Protein AF-A0A9X7J4H2-F1 (afdb_monomer)

Secondary structure (DSSP, 8-state):
-HHHHHHHHHHHHHHHHT-----PPPP------EETTEEPP-SS--EEETTEEE--HHHHHHHTTPPP------

Mean predicted aligned error: 11.02 Å

Sequence (74 aa):
MKRLLFITLISVVMLASGFALPAFAQEQQEIPFLIDGLPVIFDVQPVIQNGRTLVPFRATAEALSVKVTWDSST

Structure (mm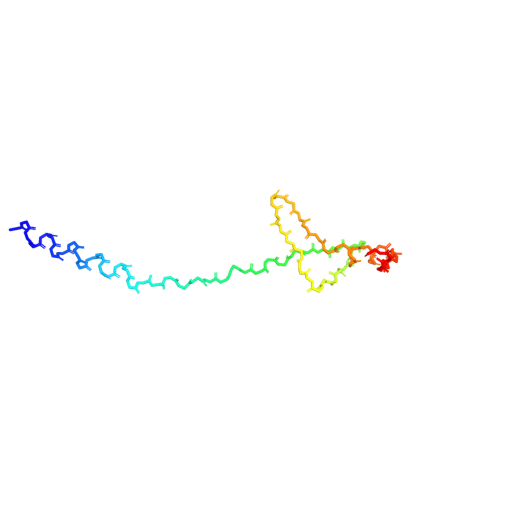CIF, N/CA/C/O backbone):
data_AF-A0A9X7J4H2-F1
#
_entry.id   AF-A0A9X7J4H2-F1
#
loop_
_atom_site.group_PDB
_atom_site.id
_atom_site.type_symbol
_atom_site.label_atom_id
_atom_site.label_alt_id
_atom_site.label_comp_id
_atom_site.label_asym_id
_atom_site.label_entity_id
_atom_site.label_seq_id
_atom_site.pdbx_PDB_ins_code
_atom_site.Cartn_x
_atom_site.Cartn_y
_atom_site.Cartn_z
_atom_site.occupancy
_atom_site.B_iso_or_equiv
_atom_site.auth_seq_id
_atom_site.auth_comp_id
_atom_site.auth_asym_id
_atom_site.auth_atom_id
_atom_site.pdbx_PDB_model_num
ATOM 1 N N . MET A 1 1 ? -45.620 26.646 35.580 1.00 61.97 1 MET A N 1
ATOM 2 C CA . MET A 1 1 ? -45.054 25.321 35.227 1.00 61.97 1 MET A CA 1
ATOM 3 C C . MET A 1 1 ? -44.435 25.271 33.826 1.00 61.97 1 MET A C 1
ATOM 5 O O . MET A 1 1 ? -43.309 24.818 33.717 1.00 61.97 1 MET A O 1
ATOM 9 N N . LYS A 1 2 ? -45.077 25.808 32.772 1.00 65.06 2 LYS A N 1
ATOM 10 C CA . LYS A 1 2 ? -44.536 25.777 31.391 1.00 65.06 2 LYS A CA 1
ATOM 11 C C . LYS A 1 2 ? -43.156 26.449 31.225 1.00 65.06 2 LYS A C 1
ATOM 13 O O . LYS A 1 2 ? -42.288 25.885 30.582 1.00 65.06 2 LYS A O 1
ATOM 18 N N . ARG A 1 3 ? -42.919 27.608 31.860 1.00 71.94 3 ARG A N 1
ATOM 19 C CA . ARG A 1 3 ? -41.628 28.335 31.798 1.00 71.94 3 ARG A CA 1
ATOM 20 C C . ARG A 1 3 ? -40.463 27.595 32.468 1.00 71.94 3 ARG A C 1
ATOM 22 O O . ARG A 1 3 ? -39.347 27.665 31.980 1.00 71.94 3 ARG A O 1
ATOM 29 N N . LEU A 1 4 ? -40.745 26.859 33.545 1.00 77.06 4 LEU A N 1
ATOM 30 C CA . LEU A 1 4 ? -39.750 26.027 34.230 1.00 77.06 4 LEU A CA 1
ATOM 31 C C . LEU A 1 4 ? -39.333 24.842 33.347 1.00 77.06 4 LEU A C 1
ATOM 33 O O . LEU A 1 4 ? -38.152 24.549 33.242 1.00 77.06 4 LEU A O 1
ATOM 37 N N . LEU A 1 5 ? -40.302 24.254 32.636 1.00 77.88 5 LEU A N 1
ATOM 38 C CA . LEU A 1 5 ? -40.094 23.168 31.675 1.00 77.88 5 LEU A CA 1
ATOM 39 C C . LEU A 1 5 ? -39.227 23.610 30.478 1.00 77.88 5 LEU A C 1
ATOM 41 O O . LEU A 1 5 ? -38.372 22.862 30.015 1.00 77.88 5 LEU A O 1
ATOM 45 N N . PHE A 1 6 ? -39.390 24.856 30.017 1.00 84.12 6 PHE A N 1
ATOM 46 C CA . PHE A 1 6 ? -38.529 25.439 28.980 1.00 84.12 6 PHE A CA 1
ATOM 47 C C . PHE A 1 6 ? -37.090 25.677 29.464 1.00 84.12 6 PHE A C 1
ATOM 49 O O . PHE A 1 6 ? -36.150 25.400 28.726 1.00 84.12 6 PHE A O 1
ATOM 56 N N . ILE A 1 7 ? -36.898 26.146 30.702 1.00 86.56 7 ILE A N 1
ATOM 57 C CA . ILE A 1 7 ? -35.559 26.395 31.265 1.00 86.56 7 ILE A CA 1
ATOM 58 C C . ILE A 1 7 ? -34.798 25.079 31.472 1.00 86.56 7 ILE A C 1
ATOM 60 O O . ILE A 1 7 ? -33.617 24.992 31.138 1.00 86.56 7 ILE A O 1
ATOM 64 N N . THR A 1 8 ? -35.474 24.033 31.955 1.00 86.50 8 THR A N 1
ATOM 65 C CA . THR A 1 8 ? -34.857 22.708 32.107 1.00 86.50 8 THR A CA 1
ATOM 66 C C . THR A 1 8 ? -34.487 22.101 30.755 1.00 86.50 8 THR A C 1
ATOM 68 O O . THR A 1 8 ? -33.421 21.510 30.629 1.00 86.50 8 THR A O 1
ATOM 71 N N . LEU A 1 9 ? -35.310 22.299 29.720 1.00 86.38 9 LEU A N 1
ATOM 72 C CA . LEU A 1 9 ? -35.011 21.825 28.366 1.00 86.38 9 LEU A CA 1
ATOM 73 C C . LEU A 1 9 ? -33.757 22.506 27.788 1.00 86.38 9 LEU A C 1
ATOM 75 O O . LEU A 1 9 ? -32.886 21.835 27.244 1.00 86.38 9 LEU A O 1
ATOM 79 N N . ILE A 1 10 ? -33.631 23.827 27.955 1.00 86.62 10 ILE A N 1
ATOM 80 C CA . ILE A 1 10 ? -32.475 24.598 27.467 1.00 86.62 10 ILE A CA 1
ATOM 81 C C . ILE A 1 10 ? -31.189 24.193 28.201 1.00 86.62 10 ILE A C 1
ATOM 83 O O . ILE A 1 10 ? -30.139 24.058 27.575 1.00 86.62 10 ILE A O 1
ATOM 87 N N . SER A 1 11 ? -31.273 23.942 29.510 1.00 83.44 11 SER A N 1
ATOM 88 C CA . SER A 1 11 ? -30.137 23.470 30.309 1.00 83.44 11 SER A CA 1
ATOM 89 C C . SER A 1 11 ? -29.617 22.107 29.837 1.00 83.44 11 SER A C 1
ATOM 91 O O . SER A 1 11 ? -28.405 21.929 29.727 1.00 83.44 11 SER A O 1
ATOM 93 N N . VAL A 1 12 ? -30.509 21.173 29.493 1.00 86.06 12 VAL A N 1
ATOM 94 C CA . VAL A 1 12 ? -30.127 19.846 28.980 1.00 86.06 12 VAL A CA 1
ATOM 95 C C . VAL A 1 12 ? -29.463 19.948 27.603 1.00 86.06 12 VAL A C 1
ATOM 97 O O . VAL A 1 12 ? -28.462 19.280 27.353 1.00 86.06 12 VAL A O 1
ATOM 100 N N . VAL A 1 13 ? -29.959 20.827 26.728 1.00 84.00 13 VAL A N 1
ATOM 101 C CA . VAL A 1 13 ? -29.383 2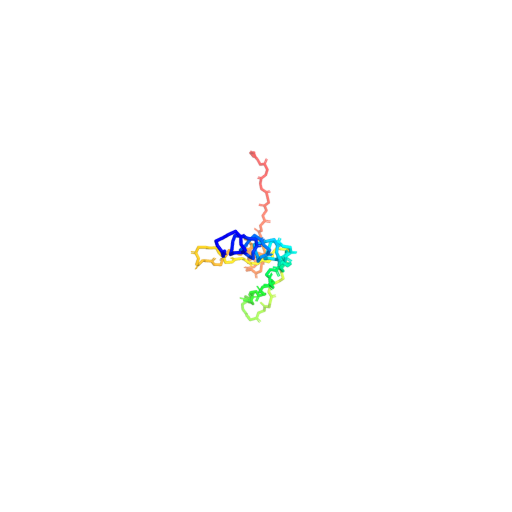1.048 25.389 1.00 84.00 13 VAL A CA 1
ATOM 102 C C . VAL A 1 13 ? -27.994 21.697 25.462 1.00 84.00 13 VAL A C 1
ATOM 104 O O . VAL A 1 13 ? -27.089 21.308 24.720 1.00 84.00 13 VAL A O 1
ATOM 107 N N . MET A 1 14 ? -27.790 22.643 26.385 1.00 80.81 14 MET A N 1
ATOM 108 C CA . MET A 1 14 ? -26.478 23.258 26.626 1.00 80.81 14 MET A CA 1
ATOM 109 C C . MET A 1 14 ? -25.460 22.266 27.196 1.00 80.81 14 MET A C 1
ATOM 111 O O . MET A 1 14 ? -24.313 22.266 26.754 1.00 80.81 14 MET A O 1
ATOM 115 N N . LEU A 1 15 ? -25.870 21.382 28.113 1.00 81.50 15 LEU A N 1
ATOM 116 C CA . LEU A 1 15 ? -24.983 20.334 28.629 1.00 81.50 15 LEU A CA 1
ATOM 117 C C . LEU A 1 15 ? -24.593 19.316 27.546 1.00 81.50 15 LEU A C 1
ATOM 119 O O . LEU A 1 15 ? -23.444 18.888 27.495 1.00 81.50 15 LEU A O 1
ATOM 123 N N . ALA A 1 16 ? -25.527 18.953 26.664 1.00 74.12 16 ALA A N 1
ATOM 124 C CA . ALA A 1 16 ? -25.281 17.989 25.591 1.00 74.12 16 ALA A CA 1
ATOM 125 C C . ALA A 1 16 ? -24.332 18.521 24.501 1.00 74.12 16 ALA A C 1
ATOM 127 O O . ALA A 1 16 ? -23.609 17.744 23.886 1.00 74.12 16 ALA A O 1
ATOM 128 N N . SER A 1 17 ? -24.300 19.840 24.281 1.00 71.94 17 SER A N 1
ATOM 129 C CA . SER A 1 17 ? -23.480 20.466 23.232 1.00 71.94 17 SER A CA 1
ATOM 130 C C . SER A 1 17 ? -22.007 20.658 23.629 1.00 71.94 17 SER A C 1
ATOM 132 O O . SER A 1 17 ? -21.166 20.874 22.763 1.00 71.94 17 SER A O 1
ATOM 134 N N . GLY A 1 18 ? -21.681 20.591 24.927 1.00 70.19 18 GLY A N 1
ATOM 135 C CA . GLY A 1 18 ? -20.315 20.772 25.441 1.00 70.19 18 GLY A CA 1
ATOM 136 C C . GLY A 1 18 ? -19.426 19.524 25.370 1.00 70.19 18 GLY A C 1
ATOM 137 O O . GLY A 1 18 ? -18.213 19.630 25.538 1.00 70.19 18 GLY A O 1
ATOM 138 N N . PHE A 1 19 ? -19.999 18.346 25.110 1.00 73.81 19 PHE A N 1
ATOM 139 C CA . PHE A 1 19 ? -19.2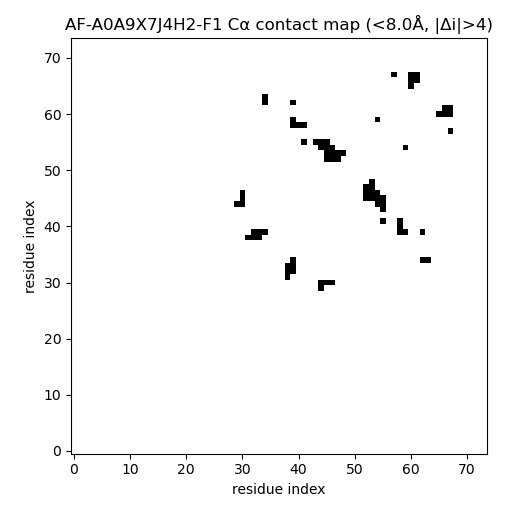42 17.106 24.931 1.00 73.81 19 PHE A CA 1
ATOM 140 C C . PHE A 1 19 ? -18.802 16.973 23.469 1.00 73.81 19 PHE A C 1
ATOM 142 O O . PHE A 1 19 ? -19.447 16.311 22.658 1.00 73.81 19 PHE A O 1
ATOM 149 N N . ALA A 1 20 ? -17.681 17.605 23.121 1.00 72.81 20 ALA A N 1
ATOM 150 C CA . ALA A 1 20 ? -16.959 17.243 21.909 1.00 72.81 20 ALA A CA 1
ATOM 151 C C . ALA A 1 20 ? -16.434 15.812 22.092 1.00 72.81 20 ALA A C 1
ATOM 153 O O . ALA A 1 20 ? -15.484 15.587 22.842 1.00 72.81 20 ALA A O 1
ATOM 154 N N . LEU A 1 21 ? -17.082 14.832 21.454 1.00 76.19 21 LEU A N 1
ATOM 155 C CA . LEU A 1 21 ? -16.517 13.491 21.358 1.00 76.19 21 LEU A CA 1
ATOM 156 C C . LEU A 1 21 ? -15.179 13.632 20.620 1.00 76.19 21 LEU A C 1
ATOM 158 O O . LEU A 1 21 ? -15.180 14.140 19.495 1.00 76.19 21 LEU A O 1
ATOM 162 N N . PRO A 1 22 ? -14.040 13.245 21.220 1.00 76.94 22 PRO A N 1
ATOM 163 C CA . PRO A 1 22 ? -12.798 13.204 20.470 1.00 76.94 22 PRO A CA 1
ATOM 164 C C . PRO A 1 22 ? -13.011 12.281 19.268 1.00 76.94 22 PRO A C 1
ATOM 166 O O . PRO A 1 22 ? -13.403 11.123 19.418 1.00 76.94 22 PRO A O 1
ATOM 169 N N . ALA A 1 23 ? -12.797 12.811 18.065 1.00 77.00 23 ALA A N 1
ATOM 170 C CA . ALA A 1 23 ? -12.715 11.990 16.872 1.00 77.00 23 ALA A CA 1
ATOM 171 C C . ALA A 1 23 ? -11.408 11.201 16.970 1.00 77.00 23 ALA A C 1
ATOM 173 O O . ALA A 1 23 ? -10.330 11.723 16.687 1.00 77.00 23 ALA A O 1
ATOM 174 N N . PHE A 1 24 ? -11.490 9.963 17.447 1.00 77.31 24 PHE A N 1
ATOM 175 C CA . PHE A 1 24 ? -10.362 9.050 17.364 1.00 77.31 24 PHE A CA 1
ATOM 176 C C . PHE A 1 24 ? -10.150 8.700 15.891 1.00 77.31 24 PHE A C 1
ATOM 178 O O . PHE A 1 24 ? -11.094 8.328 15.191 1.00 77.31 24 PHE A O 1
ATOM 185 N N . ALA A 1 25 ? -8.916 8.850 15.410 1.00 71.56 25 ALA A N 1
ATOM 186 C CA . ALA A 1 25 ? -8.535 8.285 14.126 1.00 71.56 25 ALA A CA 1
ATOM 187 C C . ALA A 1 25 ? -8.794 6.773 14.180 1.00 71.56 25 ALA A C 1
ATOM 189 O O . ALA A 1 25 ? -8.409 6.116 15.149 1.00 71.56 25 ALA A O 1
ATOM 190 N N . GLN A 1 26 ? -9.493 6.241 13.177 1.00 68.75 26 GLN A N 1
ATOM 191 C CA . GLN A 1 26 ? -9.756 4.810 13.096 1.00 68.75 26 GLN A CA 1
ATOM 192 C C . GLN A 1 26 ? -8.422 4.063 13.021 1.00 68.75 26 GLN A C 1
ATOM 194 O O . GLN A 1 26 ? -7.539 4.457 12.258 1.00 68.75 26 GLN A O 1
ATOM 199 N N . GLU A 1 27 ? -8.278 3.021 13.838 1.00 68.25 27 GLU A N 1
ATOM 200 C CA . GLU A 1 27 ? -7.077 2.190 13.886 1.00 68.25 27 GLU A CA 1
ATOM 201 C C . GLU A 1 27 ? -6.742 1.702 12.470 1.00 68.25 27 GLU A C 1
ATOM 203 O O . GLU A 1 27 ? -7.608 1.181 11.758 1.00 68.25 27 GLU A O 1
ATOM 208 N N . GLN A 1 28 ? -5.507 1.950 12.020 1.00 65.75 28 GLN A N 1
ATOM 209 C CA . GLN A 1 28 ? -5.086 1.569 10.678 1.00 65.75 28 GLN A CA 1
ATOM 210 C C . GLN A 1 28 ? -4.941 0.053 10.643 1.00 65.75 28 GLN A C 1
ATOM 212 O O . GLN A 1 28 ? -3.928 -0.496 11.065 1.00 65.75 28 GLN A O 1
ATOM 217 N N . GLN A 1 29 ? -5.989 -0.620 10.178 1.00 67.75 29 GLN A N 1
ATOM 218 C CA . GLN A 1 29 ? -6.015 -2.068 10.080 1.00 67.75 29 GLN A CA 1
ATOM 219 C C . GLN A 1 29 ? -4.945 -2.511 9.076 1.00 67.75 29 GLN A C 1
ATOM 221 O O . GLN A 1 29 ? -5.084 -2.289 7.872 1.00 67.75 29 GLN A O 1
ATOM 226 N N . GLU A 1 30 ? -3.855 -3.097 9.571 1.00 75.31 30 GLU A N 1
ATOM 227 C CA . GLU A 1 30 ? -2.806 -3.641 8.713 1.00 75.31 30 GLU A CA 1
ATOM 228 C C . GLU A 1 30 ? -3.389 -4.788 7.884 1.00 75.31 30 GLU A C 1
ATOM 230 O O . GLU A 1 30 ? -3.910 -5.769 8.418 1.00 75.31 30 GLU A O 1
ATOM 235 N N . ILE A 1 31 ? -3.345 -4.645 6.558 1.00 84.88 31 ILE A N 1
ATOM 236 C CA . ILE A 1 31 ? -3.809 -5.677 5.632 1.00 84.88 31 ILE A CA 1
ATOM 237 C C . ILE A 1 31 ? -2.618 -6.602 5.367 1.00 84.88 31 ILE A C 1
ATOM 239 O O . ILE A 1 31 ? -1.680 -6.176 4.686 1.00 84.88 31 ILE A O 1
ATOM 243 N N . PRO A 1 32 ? -2.616 -7.848 5.884 1.00 86.62 32 PRO A N 1
ATOM 244 C CA . PRO A 1 32 ? -1.521 -8.771 5.635 1.00 86.62 32 PRO A CA 1
ATOM 245 C C . PRO A 1 32 ? -1.459 -9.075 4.139 1.00 86.62 32 PRO A C 1
ATOM 247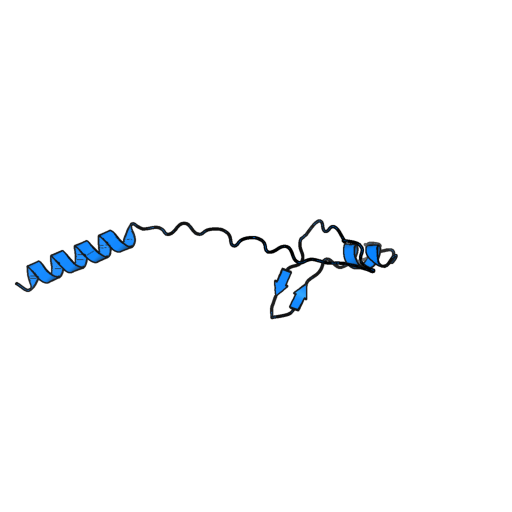 O O . PRO A 1 32 ? -2.431 -9.542 3.542 1.00 86.62 32 PRO A O 1
ATOM 250 N N . PHE A 1 33 ? -0.309 -8.797 3.533 1.00 89.56 33 PHE A N 1
ATOM 251 C CA . PHE A 1 33 ? -0.085 -8.980 2.108 1.00 89.56 33 PHE A CA 1
ATOM 252 C C . PHE A 1 33 ? 1.178 -9.810 1.889 1.00 89.56 33 PHE A C 1
ATOM 254 O O . PHE A 1 33 ? 2.275 -9.429 2.304 1.00 89.56 33 PHE A O 1
ATOM 261 N N . LEU A 1 34 ? 0.998 -10.963 1.248 1.00 92.94 34 LEU A N 1
ATOM 262 C CA . LEU A 1 34 ? 2.037 -11.961 1.030 1.00 92.94 34 LEU A CA 1
ATOM 263 C C . LEU A 1 34 ? 2.116 -12.288 -0.463 1.00 92.94 34 LEU A C 1
ATOM 265 O O . LEU A 1 34 ? 1.083 -12.494 -1.102 1.00 92.94 34 LEU A O 1
ATOM 269 N N . ILE A 1 35 ? 3.330 -12.395 -0.992 1.00 92.50 35 ILE A N 1
ATOM 270 C CA . ILE A 1 35 ? 3.609 -12.975 -2.310 1.00 92.50 35 ILE A CA 1
ATOM 271 C C . ILE A 1 35 ? 4.489 -14.195 -2.069 1.00 92.50 35 ILE A C 1
ATOM 273 O O . ILE A 1 35 ? 5.514 -14.092 -1.404 1.00 92.50 35 ILE A O 1
ATOM 277 N N . ASP A 1 36 ? 4.038 -15.366 -2.522 1.00 93.50 36 ASP A N 1
ATOM 278 C CA . ASP A 1 36 ? 4.713 -16.654 -2.294 1.00 93.50 36 ASP A CA 1
ATOM 279 C C . ASP A 1 36 ? 5.035 -16.942 -0.811 1.00 93.50 36 ASP A C 1
ATOM 281 O O . ASP A 1 36 ? 6.032 -17.572 -0.467 1.00 93.50 36 ASP A O 1
ATOM 285 N N . GLY A 1 37 ? 4.175 -16.463 0.095 1.00 92.81 37 GLY A N 1
ATOM 286 C CA . GLY A 1 37 ? 4.348 -16.608 1.545 1.00 92.81 37 GLY A CA 1
ATOM 287 C C . GLY A 1 37 ? 5.330 -15.616 2.176 1.00 92.81 37 GLY A C 1
ATOM 288 O O . GLY A 1 37 ? 5.516 -15.648 3.391 1.00 92.81 37 GLY A O 1
ATOM 289 N N . LEU A 1 38 ? 5.923 -14.715 1.390 1.00 91.50 38 LEU A N 1
ATOM 290 C CA . LEU A 1 38 ? 6.820 -13.668 1.870 1.00 91.50 38 LEU A CA 1
ATOM 291 C C . LEU A 1 38 ? 6.067 -12.338 2.041 1.00 91.50 38 LEU A C 1
ATOM 293 O O . LEU A 1 38 ? 5.299 -11.956 1.154 1.00 91.50 38 LEU A O 1
ATOM 297 N N . PRO A 1 39 ? 6.276 -11.614 3.155 1.00 91.12 39 PRO A N 1
ATOM 298 C CA . PRO A 1 39 ? 5.667 -10.307 3.370 1.00 91.12 39 PRO A CA 1
ATOM 299 C C . PRO A 1 39 ? 6.228 -9.269 2.403 1.00 91.12 39 PRO A C 1
ATOM 301 O O . PRO A 1 39 ? 7.439 -9.181 2.198 1.00 91.12 39 PRO A O 1
ATOM 304 N N . VAL A 1 40 ? 5.336 -8.450 1.848 1.00 90.75 40 VAL A N 1
ATOM 305 C CA . VAL A 1 40 ? 5.712 -7.296 1.025 1.00 90.75 40 VAL A CA 1
ATOM 306 C C . VAL A 1 40 ? 5.558 -6.037 1.861 1.00 90.75 40 VAL A C 1
ATOM 308 O O . VAL A 1 40 ? 4.496 -5.782 2.426 1.00 90.75 40 VAL A O 1
ATOM 311 N N . ILE A 1 41 ? 6.632 -5.257 1.944 1.00 87.94 41 ILE A N 1
ATOM 312 C CA . ILE A 1 41 ? 6.632 -3.975 2.647 1.00 87.94 41 ILE A CA 1
ATOM 313 C C . ILE A 1 41 ? 6.185 -2.898 1.666 1.00 87.94 41 ILE A C 1
ATOM 315 O O . ILE A 1 41 ? 6.736 -2.783 0.571 1.00 87.94 41 ILE A O 1
ATOM 319 N N . PHE A 1 42 ? 5.210 -2.098 2.083 1.00 88.81 42 PHE A N 1
ATOM 320 C CA . PHE A 1 42 ? 4.733 -0.957 1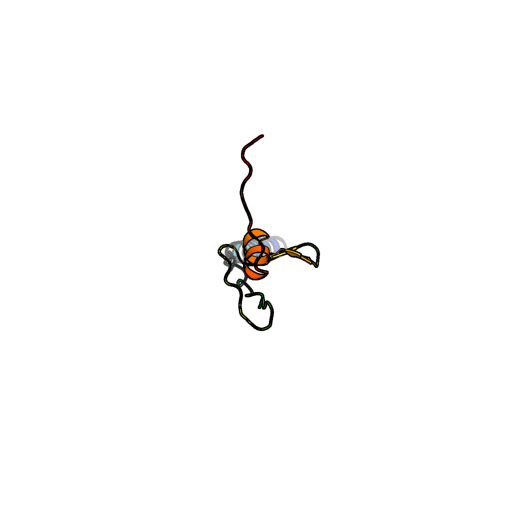.321 1.00 88.81 42 PHE A CA 1
ATOM 321 C C . PHE A 1 42 ? 5.143 0.355 1.991 1.00 88.81 42 PHE A C 1
ATOM 323 O O . PHE A 1 42 ? 5.152 0.472 3.213 1.00 88.81 42 PHE A O 1
ATOM 330 N N . ASP A 1 43 ? 5.462 1.351 1.172 1.00 87.62 43 ASP A N 1
ATOM 331 C CA . ASP A 1 43 ? 5.593 2.753 1.577 1.00 87.62 43 ASP A CA 1
ATOM 332 C C . ASP A 1 43 ? 4.223 3.382 1.875 1.00 87.62 43 ASP A C 1
ATOM 334 O O . ASP A 1 43 ? 4.084 4.204 2.780 1.00 87.62 43 ASP A O 1
ATOM 338 N N . VAL A 1 44 ? 3.200 2.951 1.133 1.00 87.94 44 VAL A N 1
ATOM 339 C CA . VAL A 1 44 ? 1.796 3.314 1.323 1.00 87.94 44 VAL A CA 1
ATOM 340 C C . VAL A 1 44 ? 0.984 2.058 1.608 1.00 87.94 44 VAL A C 1
ATOM 342 O O . VAL A 1 44 ? 0.922 1.151 0.783 1.00 87.94 44 VAL A O 1
ATOM 345 N N . GLN A 1 45 ? 0.317 2.009 2.761 1.00 89.94 45 GLN A N 1
ATOM 346 C CA . GLN A 1 45 ? -0.455 0.826 3.141 1.00 89.94 45 GLN A CA 1
ATOM 347 C C . GLN A 1 45 ? -1.612 0.555 2.160 1.00 89.94 45 GLN A C 1
ATOM 349 O O . GLN A 1 45 ? -2.252 1.502 1.691 1.00 89.94 45 GLN A O 1
ATOM 354 N N . PRO A 1 46 ? -1.921 -0.724 1.866 1.00 91.81 46 PRO A N 1
ATOM 355 C CA . PRO A 1 46 ? -3.118 -1.085 1.120 1.00 91.81 46 PRO A CA 1
ATOM 356 C C . PRO A 1 46 ? -4.387 -0.544 1.787 1.00 91.81 46 PRO A C 1
ATOM 358 O O . PRO A 1 46 ? -4.477 -0.474 3.013 1.00 91.81 46 PRO A O 1
ATOM 361 N N . VAL A 1 47 ? -5.395 -0.202 0.985 1.00 91.88 47 VAL A N 1
ATOM 362 C CA . VAL A 1 47 ? -6.665 0.355 1.480 1.00 91.88 47 VAL A CA 1
ATOM 363 C C . VAL A 1 47 ? -7.857 -0.389 0.901 1.00 91.88 47 VAL A C 1
ATOM 365 O O . VAL A 1 47 ? -7.830 -0.820 -0.249 1.00 91.88 47 VAL A O 1
ATOM 368 N N . ILE A 1 48 ? -8.933 -0.521 1.675 1.00 91.50 48 ILE A N 1
ATOM 369 C CA . ILE A 1 48 ? -10.192 -1.090 1.183 1.00 91.50 48 ILE A CA 1
ATOM 370 C C . ILE A 1 48 ? -11.093 0.053 0.716 1.00 91.50 48 ILE A C 1
ATOM 372 O O . ILE A 1 48 ? -11.522 0.883 1.514 1.00 91.50 48 ILE A O 1
ATOM 376 N N . GLN A 1 49 ? -11.418 0.076 -0.572 1.00 92.75 49 GLN A N 1
ATOM 377 C CA . GLN A 1 49 ? -12.332 1.041 -1.173 1.00 92.75 49 GLN A CA 1
ATOM 378 C C . GLN A 1 49 ? -13.370 0.312 -2.030 1.00 92.75 49 GLN A C 1
ATOM 380 O O . GLN A 1 49 ? -13.026 -0.518 -2.868 1.00 92.75 49 GLN A O 1
ATOM 385 N N . ASN A 1 50 ? -14.657 0.619 -1.833 1.00 94.44 50 ASN A N 1
ATOM 386 C CA . ASN A 1 50 ? -15.769 0.020 -2.588 1.00 94.44 50 ASN A CA 1
ATOM 387 C C . ASN A 1 50 ? -15.746 -1.527 -2.601 1.00 94.44 50 ASN A C 1
ATOM 389 O O . ASN A 1 50 ? -16.007 -2.151 -3.629 1.00 94.44 50 ASN A O 1
ATOM 393 N N . GLY A 1 51 ? -15.383 -2.149 -1.473 1.00 92.88 51 GLY A N 1
ATOM 394 C CA . GLY A 1 51 ? -15.284 -3.610 -1.347 1.00 92.88 51 GLY A CA 1
ATOM 395 C C . GLY A 1 51 ? -14.086 -4.239 -2.069 1.00 92.88 51 GLY A C 1
ATOM 396 O O . GLY A 1 51 ? -14.058 -5.453 -2.251 1.00 92.88 51 GLY A O 1
ATOM 397 N N . ARG A 1 52 ? -13.103 -3.438 -2.499 1.00 94.12 52 ARG A N 1
ATOM 398 C CA . ARG A 1 52 ? -11.865 -3.899 -3.140 1.00 94.12 52 ARG A CA 1
ATOM 399 C C . ARG A 1 52 ? -10.655 -3.417 -2.358 1.00 94.12 52 ARG A C 1
ATOM 401 O O . ARG A 1 52 ? -10.645 -2.283 -1.892 1.00 94.12 52 ARG A O 1
ATOM 408 N N . THR A 1 53 ? -9.625 -4.248 -2.274 1.00 92.56 53 THR A N 1
ATOM 409 C CA . THR A 1 53 ? -8.331 -3.836 -1.724 1.00 92.56 53 THR A CA 1
ATOM 410 C C . THR A 1 53 ? -7.491 -3.219 -2.834 1.00 92.56 53 THR A C 1
ATOM 412 O O . THR A 1 53 ? -7.152 -3.889 -3.809 1.00 92.56 53 THR A O 1
ATOM 415 N N . LEU A 1 54 ? -7.174 -1.937 -2.698 1.00 93.50 54 LEU A N 1
ATOM 416 C CA . LEU A 1 54 ? -6.225 -1.234 -3.546 1.00 93.50 54 LEU A CA 1
ATOM 417 C C . LEU A 1 54 ? -4.827 -1.420 -2.964 1.00 93.50 54 LEU A C 1
ATOM 419 O O . LEU A 1 54 ? -4.602 -1.143 -1.786 1.00 93.50 54 LEU A O 1
ATOM 423 N N . VAL A 1 55 ? -3.904 -1.895 -3.797 1.00 93.81 55 VAL A N 1
ATOM 424 C CA . VAL A 1 55 ? -2.512 -2.172 -3.425 1.00 93.81 55 VAL A CA 1
ATOM 425 C C . VAL A 1 55 ? -1.562 -1.314 -4.266 1.00 93.81 55 VAL A C 1
ATOM 427 O O . VAL A 1 55 ? -1.861 -1.064 -5.441 1.00 93.81 55 VAL A O 1
ATOM 430 N N . PRO A 1 56 ? -0.426 -0.854 -3.713 1.00 93.50 56 PRO A N 1
ATOM 431 C CA . PRO A 1 56 ? 0.559 -0.098 -4.481 1.00 93.50 56 PRO A CA 1
ATOM 432 C C . PRO A 1 56 ? 1.137 -0.915 -5.642 1.00 93.50 56 PRO A C 1
ATOM 434 O O . PRO A 1 56 ? 1.886 -1.870 -5.444 1.00 93.50 56 PRO A O 1
ATOM 437 N N . PHE A 1 57 ? 0.828 -0.497 -6.873 1.00 92.88 57 PHE A N 1
ATOM 438 C CA . PHE A 1 57 ? 1.185 -1.240 -8.086 1.00 92.88 57 PHE A CA 1
ATOM 439 C C . PHE A 1 57 ? 2.686 -1.539 -8.206 1.00 92.88 57 PHE A C 1
ATOM 441 O O . PHE A 1 57 ? 3.053 -2.677 -8.487 1.0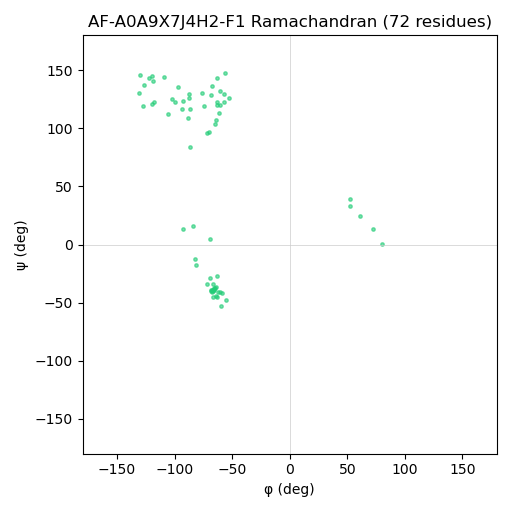0 92.88 57 PHE A O 1
ATOM 448 N N . ARG A 1 58 ? 3.554 -0.538 -7.985 1.00 93.00 58 ARG A N 1
ATOM 449 C CA . ARG A 1 58 ? 5.009 -0.697 -8.149 1.00 93.00 58 ARG A CA 1
ATOM 450 C C . ARG A 1 58 ? 5.559 -1.784 -7.230 1.00 93.00 58 ARG A C 1
ATOM 452 O O . ARG A 1 58 ? 6.195 -2.707 -7.719 1.00 93.00 58 ARG A O 1
ATOM 459 N N . ALA A 1 59 ? 5.268 -1.689 -5.934 1.00 91.94 59 ALA A N 1
ATOM 460 C CA . ALA A 1 59 ? 5.744 -2.648 -4.944 1.00 91.94 59 ALA A CA 1
ATOM 461 C C . ALA A 1 59 ? 5.232 -4.067 -5.238 1.00 91.94 59 ALA A C 1
ATOM 463 O O . ALA A 1 59 ? 5.996 -5.025 -5.167 1.00 91.94 59 ALA A O 1
ATOM 464 N N . THR A 1 60 ? 3.963 -4.208 -5.642 1.00 93.56 60 THR A N 1
ATOM 465 C CA . THR A 1 60 ? 3.406 -5.506 -6.047 1.00 93.56 60 THR A CA 1
ATOM 466 C C . THR A 1 60 ? 4.111 -6.076 -7.281 1.00 93.56 60 THR A C 1
ATOM 468 O O . THR A 1 60 ? 4.455 -7.253 -7.294 1.00 93.56 60 THR A O 1
ATOM 471 N N . ALA A 1 61 ? 4.350 -5.264 -8.313 1.00 94.62 61 ALA A N 1
ATOM 472 C CA . ALA A 1 61 ? 5.016 -5.705 -9.536 1.00 94.62 61 ALA A CA 1
ATOM 473 C C . ALA A 1 61 ? 6.485 -6.089 -9.288 1.00 94.62 61 ALA A C 1
ATOM 475 O O . ALA A 1 61 ? 6.929 -7.149 -9.724 1.00 94.62 61 ALA A O 1
ATOM 476 N N . GLU A 1 62 ? 7.229 -5.273 -8.543 1.00 93.38 62 GLU A N 1
ATOM 477 C CA . GLU A 1 62 ? 8.635 -5.539 -8.219 1.00 93.38 62 GLU A CA 1
ATOM 478 C C . GLU A 1 62 ? 8.799 -6.789 -7.349 1.00 93.38 62 GLU A C 1
ATOM 480 O O . GLU A 1 62 ? 9.707 -7.584 -7.590 1.00 93.38 62 GLU A O 1
ATOM 485 N N . ALA A 1 63 ? 7.881 -7.029 -6.407 1.00 93.19 63 ALA A N 1
ATOM 486 C CA . ALA A 1 63 ? 7.843 -8.268 -5.633 1.00 93.19 63 ALA A CA 1
ATOM 487 C C . ALA A 1 63 ? 7.584 -9.512 -6.508 1.00 93.19 63 ALA A C 1
ATOM 489 O O . ALA A 1 63 ? 8.071 -10.594 -6.197 1.00 93.19 63 ALA A O 1
ATOM 490 N N . LEU A 1 64 ? 6.899 -9.354 -7.645 1.00 94.50 64 LEU A N 1
ATOM 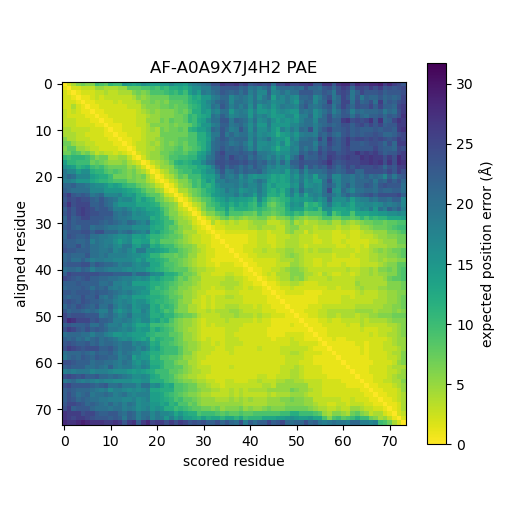491 C CA . LEU A 1 64 ? 6.734 -10.387 -8.678 1.00 94.50 64 LEU A CA 1
ATOM 492 C C . LEU A 1 64 ? 7.913 -10.442 -9.669 1.00 94.50 64 LEU A C 1
ATOM 494 O O . LEU A 1 64 ? 7.796 -11.031 -10.742 1.00 94.50 64 LEU A O 1
ATOM 498 N N . SER A 1 65 ? 9.054 -9.829 -9.338 1.00 93.38 65 SER A N 1
ATOM 499 C CA . SER A 1 65 ? 10.238 -9.727 -10.204 1.00 93.38 65 SER A CA 1
ATOM 500 C C . SER A 1 65 ? 9.993 -8.990 -11.530 1.00 93.38 65 SER A C 1
ATOM 502 O O . SER A 1 65 ? 10.727 -9.181 -12.502 1.00 93.38 65 SER A O 1
ATOM 504 N N . VAL A 1 66 ? 8.984 -8.113 -11.584 1.00 95.75 66 VAL A N 1
ATOM 505 C CA . VAL A 1 66 ? 8.711 -7.249 -12.738 1.00 95.75 66 VAL A CA 1
ATOM 506 C C . VAL A 1 66 ? 9.411 -5.908 -12.549 1.00 95.75 66 VAL A C 1
ATOM 508 O O . VAL A 1 66 ? 9.174 -5.190 -11.581 1.00 95.75 66 VAL A O 1
ATOM 511 N N . LYS A 1 67 ? 10.252 -5.528 -13.515 1.00 94.12 67 LYS A N 1
ATOM 512 C CA . LYS A 1 67 ? 10.910 -4.219 -13.509 1.00 94.12 67 LYS A CA 1
ATOM 513 C C . LYS A 1 67 ? 9.911 -3.126 -13.890 1.00 94.12 67 LYS A C 1
ATOM 515 O O . LYS A 1 67 ? 9.411 -3.116 -15.013 1.00 94.12 67 LYS A O 1
ATOM 520 N N . VAL A 1 68 ? 9.681 -2.174 -12.988 1.00 92.56 68 VAL A N 1
ATOM 521 C CA . VAL A 1 68 ? 8.857 -0.988 -13.250 1.00 92.56 68 VAL A CA 1
ATOM 522 C C . VAL A 1 68 ? 9.765 0.198 -13.555 1.00 92.56 68 VAL A C 1
ATOM 524 O O . VAL A 1 68 ? 10.610 0.574 -12.749 1.00 92.56 68 VAL A O 1
ATOM 527 N N . THR A 1 69 ? 9.595 0.811 -14.723 1.00 92.50 69 THR A N 1
ATOM 528 C CA . THR A 1 69 ? 10.300 2.043 -15.099 1.00 92.50 69 THR A CA 1
ATOM 529 C C . THR A 1 69 ? 9.300 3.156 -15.344 1.00 92.50 69 THR A C 1
ATOM 531 O O . THR A 1 69 ? 8.238 2.926 -15.917 1.00 92.50 69 THR A O 1
ATOM 534 N N . TRP A 1 70 ? 9.642 4.365 -14.909 1.00 90.88 70 TRP A N 1
ATOM 535 C CA . TRP A 1 70 ? 8.908 5.555 -15.313 1.00 90.88 70 TRP A CA 1
ATOM 536 C C . TRP A 1 70 ? 9.298 5.926 -16.744 1.00 90.88 70 TRP A C 1
ATOM 538 O O . TRP A 1 70 ? 10.489 6.002 -17.047 1.00 90.88 70 TRP A O 1
ATOM 548 N N . ASP A 1 71 ? 8.303 6.158 -17.594 1.00 91.88 71 ASP A N 1
ATOM 549 C CA . ASP A 1 71 ? 8.491 6.748 -18.914 1.00 91.88 71 ASP A CA 1
ATOM 550 C C . ASP A 1 71 ? 8.004 8.197 -18.864 1.00 91.88 71 ASP A C 1
ATOM 552 O O . ASP A 1 71 ? 6.821 8.459 -18.663 1.00 91.88 71 ASP A O 1
ATOM 556 N N . SER A 1 72 ? 8.938 9.137 -18.994 1.00 92.62 72 SER A N 1
ATOM 557 C CA . SER A 1 72 ? 8.657 10.573 -18.996 1.00 92.62 72 SER A CA 1
ATOM 558 C C . SER A 1 72 ? 8.457 11.138 -20.404 1.00 92.62 72 SER A C 1
ATOM 560 O O . SER A 1 72 ? 8.545 12.351 -20.574 1.00 92.62 72 SER A O 1
ATOM 562 N N . SER A 1 73 ? 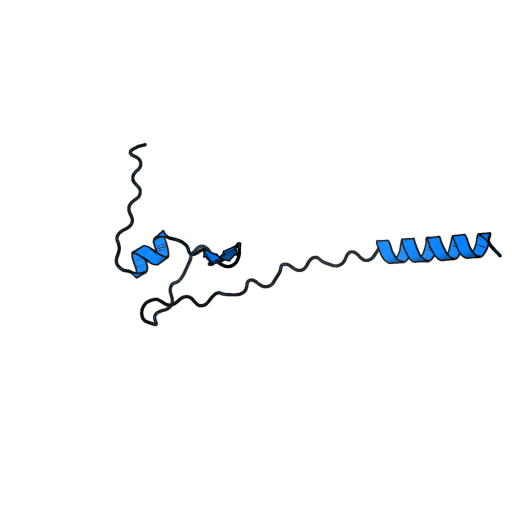8.277 10.297 -21.430 1.00 89.00 73 SER A N 1
ATOM 563 C CA . SER A 1 73 ? 8.165 10.729 -22.831 1.00 89.00 73 SER A CA 1
ATOM 564 C C . SER A 1 73 ? 6.875 11.504 -23.162 1.00 89.00 73 SER A C 1
ATOM 566 O O . SER A 1 73 ? 6.666 11.862 -24.323 1.00 89.00 73 SER A O 1
ATOM 568 N N . THR A 1 74 ? 6.030 11.797 -22.178 1.00 66.19 74 THR A N 1
ATOM 569 C CA . THR A 1 74 ? 4.805 12.599 -22.320 1.0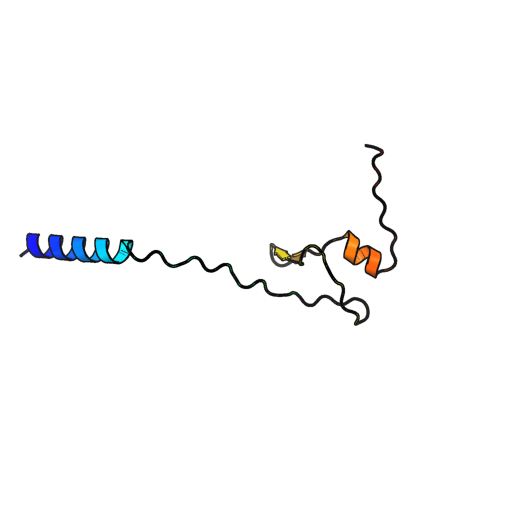0 66.19 74 THR A CA 1
ATOM 570 C C . THR A 1 74 ? 4.581 13.464 -21.100 1.00 66.19 74 THR A C 1
ATOM 572 O O . THR A 1 74 ? 4.678 12.902 -19.984 1.00 66.19 74 THR A O 1
#

Solvent-accessible surface area (backbone atoms only — not comparable to full-atom values): 5107 Å² total; per-residue (Å²): 112,72,70,59,55,51,52,56,51,51,53,53,54,54,61,61,69,68,65,75,74,79,82,71,77,76,79,81,72,80,73,90,50,66,59,99,85,40,78,66,83,66,96,58,79,60,46,80,54,97,94,38,78,50,65,57,63,64,61,56,38,45,75,70,74,39,89,84,77,89,78,78,92,116

Nearest PDB structures (foldseek):
  1qaf-assembly1_A  TM=5.767E-01  e=1.608E+00  Escherichia coli

Foldseek 3Di:
DVVVVVVVVVVVVVVVVPDPPPPDDPDPPQDFDDDVNHGQDDPDGWDQDPNDTDDDPCSVCVVVVHDDDDDPVD

Organism: NCBI:txid1266720

Radius of gyration: 25.98 Å; Cα contacts (8 Å, |Δi|>4): 38; chains: 1; bounding box: 56×45×58 Å

pLDDT: mean 85.2, std 9.31, range [61.97, 95.75]

InterPro domains:
  IPR012854 Copper amine oxidase-like, N-terminal [PF07833] (35-74)
  IPR036582 Copper amine oxidase-like, N-terminal domain superfamily [G3DSA:3.30.457.10] (24-69)
  IPR036582 Copper amine oxidase-like, N-terminal domain superfamily [SSF55383] (34-73)